Protein AF-A0A1A8L8R8-F1 (afdb_monomer)

Solvent-accessible surface area (backbone atoms only — not comparable to full-atom values): 5164 Å² total; per-residue (Å²): 112,73,64,63,54,50,53,50,53,53,49,51,52,51,52,56,53,53,71,39,37,62,49,71,68,58,50,50,52,50,48,53,52,50,52,54,53,38,54,52,47,49,51,55,57,71,66,51,68,94,77,66,82,51,69,69,53,46,52,51,52,51,52,42,53,54,53,41,53,50,42,52,52,52,48,50,49,61,70,70,46,91,76,49,71,58,80,84,130

Mean predicted aligned error: 7.35 Å

Secondary structure (DSSP, 8-state):
-HHHHHHHHHHHHHHHHHHTBPPHHHHHHHHHHHHHHHHHHHHHHHTS-S---SHHHHHHHHHHHHHHHHHHHHHHHHHH-S--BPPP-

Organism: NCBI:txid704102

InterPro domains:
  IPR027012 Enkurin domain [PF13864] (3-80)
  IPR027012 Enkurin domain [PS51665] (1-86)
  IPR052102 Enkurin domain-containing protein [PTHR21490] (2-86)

Radius of gyration: 21.69 Å; Cα contacts (8 Å, |Δi|>4): 37; chains: 1; bounding box: 39×25×69 Å

Nearest PDB structures (foldseek):
  9cpc-assembly1_2K  TM=8.016E-01  e=3.291E-06  Sus scrofa
  8j07-assembly1_3Q  TM=8.115E-01  e=1.098E-05  Homo sapiens
  8j07-assembly1_3O  TM=7.857E-01  e=7.857E-06  Homo sapiens
  8iyj-assembly1_k  TM=7.693E-01  e=2.145E-05  Mus musculus
  8snb-assembly1_2B  TM=8.069E-01  e=7.157E-05  Strongylocentrotus purpuratus

pLDDT: mean 89.01, std 9.95, range [58.97, 98.38]

Foldseek 3Di:
DVVVVVVVVVVVVVVVQVVQWQDPVNLVVVLVVLVVVLVVLVVVLVPQDPDQPDPVSVVSNVVSVVSNVVSVVVNCVSVVDPTDGDDDD

Sequence (89 aa):
KTQEEYERFIAEQKEQEAKKRLSEEERQSILKGLKKRWDHFHREYQCLPLIIDTFSKKAYKKRLEEAMSQLEKDISYFETYAIIYKPKD

Structure (mmCIF, N/CA/C/O backbone):
data_AF-A0A1A8L8R8-F1
#
_entry.id   AF-A0A1A8L8R8-F1
#
loop_
_atom_site.group_PDB
_atom_site.id
_atom_site.type_symbol
_atom_site.label_atom_id
_atom_site.label_alt_id
_atom_site.label_comp_id
_atom_site.label_asym_id
_atom_site.label_entity_id
_atom_site.label_seq_id
_atom_site.pdbx_PDB_ins_code
_atom_site.Cartn_x
_atom_site.Cartn_y
_atom_site.Cartn_z
_atom_site.occupancy
_atom_site.B_iso_or_equiv
_atom_site.auth_seq_id
_atom_site.auth_comp_id
_atom_site.auth_asym_id
_atom_site.auth_atom_id
_atom_site.pdbx_PDB_model_num
ATOM 1 N N . LYS A 1 1 ? -20.181 9.651 45.982 1.00 59.66 1 LYS A N 1
ATOM 2 C CA . LYS A 1 1 ? -19.605 10.829 45.289 1.00 59.66 1 LYS A CA 1
ATOM 3 C C . LYS A 1 1 ? -18.203 10.564 44.742 1.00 59.66 1 LYS A C 1
ATOM 5 O O . LYS A 1 1 ? -18.013 10.766 43.558 1.00 59.66 1 LYS A O 1
ATOM 10 N N . THR A 1 2 ? -17.260 10.028 45.522 1.00 68.69 2 THR A N 1
ATOM 11 C CA . THR A 1 2 ? -15.877 9.748 45.069 1.00 68.69 2 THR A CA 1
ATOM 12 C C . THR A 1 2 ? -15.750 8.652 44.001 1.00 68.69 2 THR A C 1
ATOM 14 O O . THR A 1 2 ? -14.942 8.794 43.091 1.00 68.69 2 THR A O 1
ATOM 17 N N . GLN A 1 3 ? -16.566 7.594 44.063 1.00 73.25 3 GLN A N 1
ATOM 18 C CA . GLN A 1 3 ? -16.538 6.505 43.073 1.00 73.25 3 GLN A CA 1
ATOM 19 C C . GLN A 1 3 ? -17.069 6.952 41.697 1.00 73.25 3 GLN A C 1
ATOM 21 O O . GLN A 1 3 ? -16.421 6.739 40.681 1.00 73.25 3 GLN A O 1
ATOM 26 N N . GLU A 1 4 ? -18.214 7.641 41.671 1.00 83.19 4 GLU A N 1
ATOM 27 C CA . GLU A 1 4 ? -18.859 8.112 40.432 1.00 83.19 4 GLU A CA 1
ATOM 28 C C . GLU A 1 4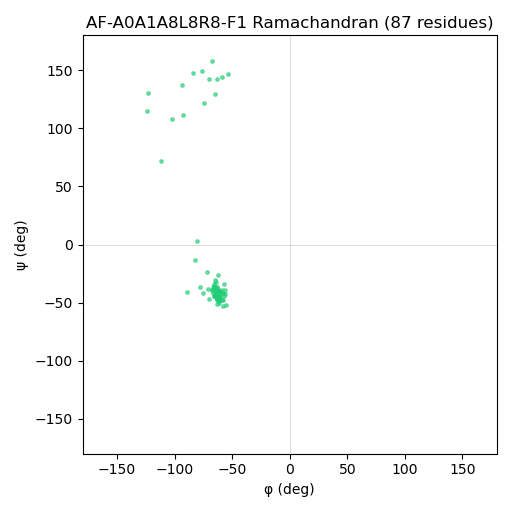 ? -18.028 9.175 39.700 1.00 83.19 4 GLU A C 1
ATOM 30 O O . GLU A 1 4 ? -18.004 9.225 38.474 1.00 83.19 4 GLU A O 1
ATOM 35 N N . GLU A 1 5 ? -17.341 10.052 40.437 1.00 81.50 5 GLU A N 1
ATOM 36 C CA . GLU A 1 5 ? -16.424 11.037 39.852 1.00 81.50 5 GLU A CA 1
ATOM 37 C C . GLU A 1 5 ? -15.199 10.368 39.226 1.00 81.50 5 GLU A C 1
ATOM 39 O O . GLU A 1 5 ? -14.792 10.745 38.127 1.00 81.50 5 GLU A O 1
ATOM 44 N N . TYR A 1 6 ? -14.666 9.331 39.874 1.00 80.62 6 TYR A N 1
ATOM 45 C CA . TYR A 1 6 ? -13.564 8.539 39.339 1.00 80.62 6 TYR A CA 1
ATOM 46 C C . TYR A 1 6 ? -13.975 7.761 38.080 1.00 80.62 6 TYR A C 1
ATOM 48 O O . TYR A 1 6 ? -13.268 7.786 37.074 1.00 80.62 6 TYR A O 1
ATOM 56 N N . GLU A 1 7 ? -15.150 7.129 38.090 1.00 85.56 7 GLU A N 1
ATOM 57 C CA . GLU A 1 7 ? -15.695 6.422 36.925 1.00 85.56 7 GLU A CA 1
ATOM 58 C C . GLU A 1 7 ? -15.929 7.363 35.736 1.00 85.56 7 GLU A C 1
ATOM 60 O O . GLU A 1 7 ? -15.565 7.019 34.608 1.00 85.56 7 GLU A O 1
ATOM 65 N N . ARG A 1 8 ? -16.448 8.576 35.979 1.00 86.31 8 ARG A N 1
ATOM 66 C CA . ARG A 1 8 ? -16.588 9.614 34.943 1.00 86.31 8 ARG A CA 1
ATOM 67 C C . ARG A 1 8 ? -15.246 10.034 34.353 1.00 86.31 8 ARG A C 1
ATOM 69 O O . ARG A 1 8 ? -15.124 10.098 33.134 1.00 86.31 8 ARG A O 1
ATOM 76 N N . PHE A 1 9 ? -14.234 10.258 35.191 1.00 82.50 9 PHE A N 1
ATOM 77 C CA . PHE A 1 9 ? -12.894 10.626 34.730 1.00 82.50 9 PHE A CA 1
ATOM 78 C C . PHE A 1 9 ? -12.270 9.537 33.842 1.00 82.50 9 PHE A C 1
ATOM 80 O O . PHE A 1 9 ? -11.732 9.828 32.774 1.00 82.50 9 PHE A O 1
ATOM 87 N N . ILE A 1 10 ? -12.387 8.265 34.238 1.00 84.88 10 ILE A N 1
ATOM 88 C CA . ILE A 1 10 ? -11.896 7.135 33.436 1.00 84.88 10 ILE A CA 1
ATOM 89 C C . ILE A 1 10 ? -12.668 7.006 32.114 1.00 84.88 10 ILE A C 1
ATOM 91 O O . ILE A 1 10 ? -12.063 6.705 31.082 1.00 84.88 10 ILE A O 1
ATOM 95 N N . ALA A 1 11 ? -13.984 7.234 32.121 1.00 82.75 11 ALA A N 1
ATOM 96 C CA . ALA A 1 11 ? -14.799 7.215 30.910 1.00 82.75 11 ALA A CA 1
ATOM 97 C C . ALA A 1 11 ? -14.394 8.327 29.927 1.00 82.75 11 ALA A C 1
ATOM 99 O O . ALA A 1 11 ? -14.182 8.041 28.749 1.00 82.75 11 ALA A O 1
ATOM 100 N N . GLU A 1 12 ? -14.190 9.556 30.410 1.00 80.00 12 GLU A N 1
ATOM 101 C CA . GLU A 1 12 ? -13.716 10.676 29.587 1.00 80.00 12 GLU A CA 1
ATOM 102 C C . GLU A 1 12 ? -12.332 10.405 28.988 1.00 80.00 12 GLU A C 1
ATOM 104 O O . GLU A 1 12 ? -12.123 10.646 27.799 1.00 80.00 12 GLU A O 1
ATOM 109 N N . GLN A 1 13 ? -11.387 9.860 29.763 1.00 77.31 13 GLN A N 1
ATOM 110 C CA . GLN A 1 13 ? -10.064 9.504 29.234 1.00 77.31 13 GLN A CA 1
ATOM 111 C C . GLN A 1 13 ? -10.158 8.431 28.143 1.00 77.31 13 GLN A C 1
ATOM 113 O O . GLN A 1 13 ? -9.543 8.578 27.086 1.00 77.31 13 GLN A O 1
ATOM 118 N N . LYS A 1 14 ? -10.981 7.393 28.346 1.00 74.25 14 LYS A N 1
ATOM 119 C CA . LYS A 1 14 ? -11.229 6.364 27.324 1.00 74.25 14 LYS A CA 1
ATOM 120 C C . LYS A 1 14 ? -11.853 6.946 26.060 1.00 74.25 14 LYS A C 1
ATOM 122 O O . LYS A 1 14 ? -11.474 6.549 24.961 1.00 74.25 14 LYS A O 1
ATOM 127 N N . GLU A 1 15 ? -12.780 7.890 26.192 1.00 73.62 15 GLU A N 1
ATOM 128 C CA . GLU A 1 15 ? -13.404 8.554 25.048 1.00 73.62 15 GLU A CA 1
ATOM 129 C C . GLU A 1 15 ? -12.393 9.422 24.281 1.00 73.62 15 GLU A C 1
ATOM 131 O O . GLU A 1 15 ? -12.343 9.392 23.050 1.00 73.62 15 GLU A O 1
ATOM 136 N N . GLN A 1 16 ? -11.530 10.149 24.995 1.00 72.06 16 GLN A N 1
ATOM 137 C CA . GLN A 1 16 ? -10.446 10.936 24.400 1.00 72.06 16 GLN A CA 1
ATOM 138 C C . GLN A 1 16 ? -9.406 10.053 23.698 1.00 72.06 16 GLN A C 1
ATOM 140 O O . GLN A 1 16 ? -8.901 10.411 22.635 1.00 72.06 16 GLN A O 1
ATOM 145 N N . GLU A 1 17 ? -9.083 8.887 24.258 1.00 68.56 17 GLU A N 1
ATOM 146 C CA . GLU A 1 17 ? -8.224 7.898 23.605 1.00 68.56 17 GLU A CA 1
ATOM 147 C C . GLU A 1 17 ? -8.884 7.280 22.371 1.00 68.56 17 GLU A C 1
ATOM 149 O O . GLU A 1 17 ? -8.214 7.102 21.355 1.00 68.56 17 GLU A O 1
ATOM 154 N N . ALA A 1 18 ? -10.188 6.998 22.423 1.00 67.38 18 ALA A N 1
ATOM 155 C CA . ALA A 1 18 ? -10.940 6.489 21.282 1.00 67.38 18 ALA A CA 1
ATOM 156 C C . ALA A 1 18 ? -10.966 7.499 20.125 1.00 67.38 18 ALA A C 1
ATOM 158 O O . ALA A 1 18 ? -10.743 7.113 18.982 1.00 67.38 18 ALA A O 1
ATOM 159 N N . LYS A 1 19 ? -11.125 8.798 20.417 1.00 71.75 19 LYS A N 1
ATOM 160 C CA . LYS A 1 19 ? -11.065 9.880 19.413 1.00 71.75 19 LYS A CA 1
ATOM 161 C C . LYS A 1 19 ? -9.701 9.999 18.722 1.00 71.75 19 LYS A C 1
ATOM 163 O O . LYS A 1 19 ? -9.632 10.469 17.590 1.00 71.75 19 LYS A O 1
ATOM 168 N N . LYS A 1 20 ? -8.618 9.572 19.381 1.00 75.00 20 LYS A N 1
ATOM 169 C CA . LYS A 1 20 ? -7.257 9.561 18.811 1.00 75.00 20 LYS A CA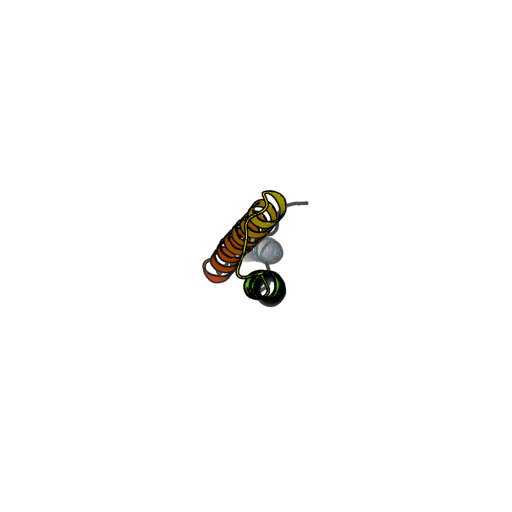 1
ATOM 170 C C . LYS A 1 20 ? -6.977 8.335 17.941 1.00 75.00 20 LYS A C 1
ATOM 172 O O . LYS A 1 20 ? -5.959 8.313 17.249 1.00 75.00 20 LYS A O 1
ATOM 177 N N . ARG A 1 21 ? -7.825 7.304 17.987 1.00 83.69 21 ARG A N 1
ATOM 178 C CA . ARG A 1 21 ? -7.685 6.103 17.156 1.00 83.69 21 ARG A CA 1
ATOM 179 C C . ARG A 1 21 ? -8.300 6.349 15.783 1.00 83.69 21 ARG A C 1
ATOM 181 O O . ARG A 1 21 ? -9.263 7.096 15.635 1.00 83.69 21 ARG A O 1
ATOM 188 N N . LEU A 1 22 ? -7.719 5.723 14.772 1.00 84.19 22 LEU A N 1
ATOM 189 C CA . LEU A 1 22 ? -8.312 5.631 13.448 1.00 84.19 22 LEU A CA 1
ATOM 190 C C . LEU A 1 22 ? -9.597 4.798 13.541 1.00 84.19 22 LEU A C 1
ATOM 192 O O . LEU A 1 22 ? -9.565 3.707 14.116 1.00 84.19 22 LEU A O 1
ATOM 196 N N . SER A 1 23 ? -10.711 5.306 13.008 1.00 86.81 23 SER A N 1
ATOM 197 C CA . SER A 1 23 ? -11.936 4.506 12.925 1.00 86.81 23 SER A CA 1
ATOM 198 C C . SER A 1 23 ? -11.748 3.359 11.928 1.00 86.81 23 SER A C 1
ATOM 200 O O . SER A 1 23 ? -10.892 3.421 11.037 1.00 86.81 23 SER A O 1
ATOM 202 N N . GLU A 1 24 ? -12.548 2.301 12.054 1.00 86.56 24 GLU A N 1
ATOM 203 C CA . GLU A 1 24 ? -12.472 1.182 11.112 1.00 86.56 24 GLU A CA 1
ATOM 204 C C . GLU A 1 24 ? -12.866 1.632 9.695 1.00 86.56 24 GLU A C 1
ATOM 206 O O . GLU A 1 24 ? -12.231 1.243 8.721 1.00 86.56 24 GLU A O 1
ATOM 211 N N . GLU A 1 25 ? -13.840 2.532 9.558 1.00 89.31 25 GLU A N 1
ATOM 212 C CA . GLU A 1 25 ? -14.243 3.105 8.270 1.00 89.31 25 GLU A CA 1
ATOM 213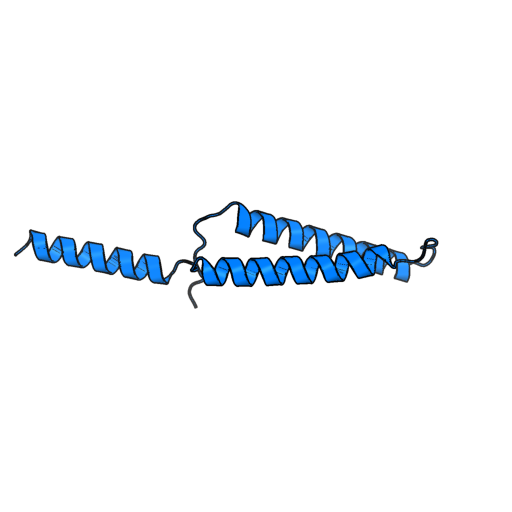 C C . GLU A 1 25 ? -13.108 3.909 7.622 1.00 89.31 25 GLU A C 1
ATOM 215 O O . GLU A 1 25 ? -12.852 3.777 6.422 1.00 89.31 25 GLU A O 1
ATOM 220 N N . GLU A 1 26 ? -12.396 4.722 8.409 1.00 88.81 26 GLU A N 1
ATOM 221 C CA . GLU A 1 26 ? -11.231 5.472 7.935 1.00 88.81 26 GLU A 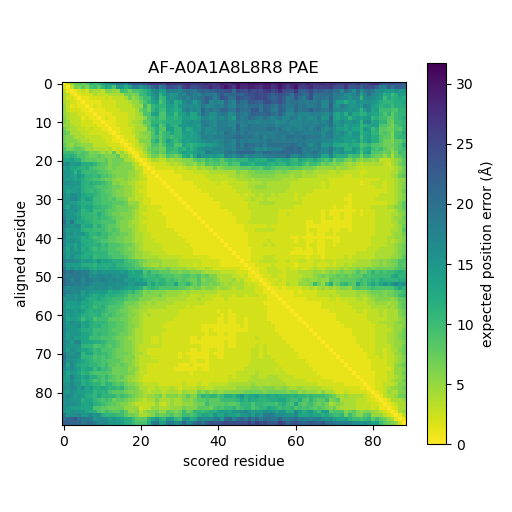CA 1
ATOM 222 C C . GLU A 1 26 ? -10.109 4.525 7.501 1.00 88.81 26 GLU A C 1
ATOM 224 O O . GLU A 1 26 ? -9.534 4.697 6.423 1.00 88.81 26 GLU A O 1
ATOM 229 N N . ARG A 1 27 ? -9.841 3.483 8.295 1.00 90.62 27 ARG A N 1
ATOM 230 C CA . ARG A 1 27 ? -8.866 2.435 7.974 1.00 90.62 27 ARG A CA 1
ATOM 231 C C . ARG A 1 27 ? -9.212 1.722 6.670 1.00 90.62 27 ARG A C 1
ATOM 233 O O . ARG A 1 27 ? -8.345 1.585 5.808 1.00 90.62 27 ARG A O 1
ATOM 240 N N . GLN A 1 28 ? -10.467 1.316 6.488 1.00 92.19 28 GLN A N 1
ATOM 241 C CA . GLN A 1 28 ? -10.930 0.667 5.259 1.00 92.19 28 GLN A CA 1
ATOM 242 C C . GLN A 1 28 ? -10.845 1.601 4.049 1.00 92.19 28 GLN A C 1
ATOM 244 O O . GLN A 1 28 ? -10.444 1.178 2.962 1.00 92.19 28 GLN A O 1
ATOM 249 N N . SER A 1 29 ? -11.162 2.886 4.228 1.00 94.12 29 SER A N 1
ATOM 250 C CA . SER A 1 29 ? -11.009 3.899 3.181 1.00 94.12 29 SER A CA 1
ATOM 251 C C . SER A 1 29 ? -9.544 4.052 2.752 1.00 94.12 29 SER A C 1
ATOM 253 O O . SER A 1 29 ? -9.239 4.010 1.555 1.00 94.12 29 SER A O 1
ATOM 255 N N . ILE A 1 30 ? -8.622 4.132 3.720 1.00 93.25 30 ILE A N 1
ATOM 256 C CA . ILE A 1 30 ? -7.175 4.198 3.470 1.00 93.25 30 ILE A CA 1
ATOM 257 C C . ILE A 1 30 ? -6.696 2.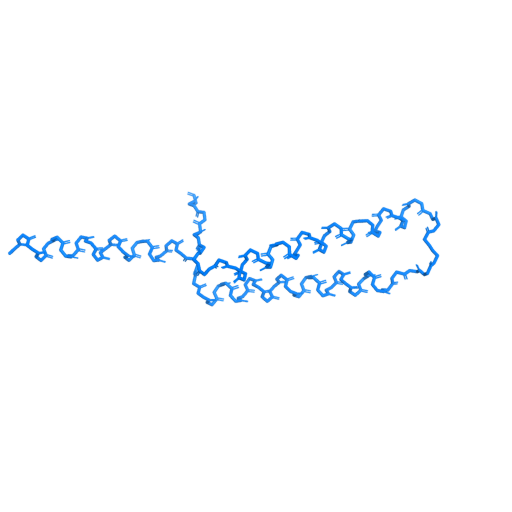934 2.750 1.00 93.25 30 ILE A C 1
ATOM 259 O O . ILE A 1 30 ? -6.071 3.040 1.695 1.00 93.25 30 ILE A O 1
ATOM 263 N N . LEU A 1 31 ? -7.042 1.743 3.248 1.00 95.56 31 LEU A N 1
ATOM 264 C CA . LEU A 1 31 ? -6.672 0.464 2.631 1.00 95.56 31 LEU A CA 1
ATOM 265 C C . LEU A 1 31 ? -7.159 0.358 1.184 1.00 95.56 31 LEU A C 1
ATOM 267 O O . LEU A 1 31 ? -6.399 -0.039 0.299 1.00 95.56 31 LEU A O 1
ATOM 271 N N . LYS A 1 32 ? -8.407 0.755 0.915 1.00 97.19 32 LYS A N 1
ATOM 272 C CA . LYS A 1 32 ? -8.962 0.785 -0.443 1.00 97.19 32 LYS A CA 1
ATOM 273 C C . LYS A 1 32 ? -8.173 1.730 -1.352 1.00 97.19 32 LYS A C 1
ATOM 275 O O . LYS A 1 32 ? -7.913 1.392 -2.507 1.00 97.19 32 LYS A O 1
ATOM 280 N N . GLY A 1 33 ? -7.779 2.897 -0.841 1.00 97.44 33 GLY A N 1
ATOM 281 C CA . GLY A 1 33 ? -6.934 3.851 -1.559 1.00 97.44 33 GLY A CA 1
ATOM 282 C C . GLY A 1 33 ? -5.543 3.295 -1.873 1.00 97.44 33 GLY A C 1
ATOM 283 O O . GLY A 1 33 ? -5.096 3.381 -3.019 1.00 97.44 33 GLY A O 1
ATOM 284 N N . LEU A 1 34 ? -4.888 2.677 -0.886 1.00 97.31 34 LEU A N 1
ATOM 285 C CA . LEU A 1 34 ? -3.569 2.057 -1.043 1.00 97.31 34 LEU A CA 1
ATOM 286 C C . LEU A 1 34 ? -3.599 0.929 -2.081 1.00 97.31 34 LEU A C 1
ATOM 288 O O . LEU A 1 34 ? -2.796 0.943 -3.013 1.00 97.31 34 LEU A O 1
ATOM 292 N N . LYS A 1 35 ? -4.575 0.016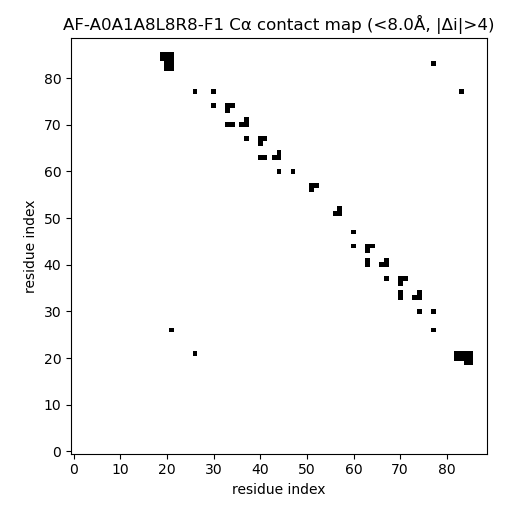 -1.987 1.00 97.50 35 LYS A N 1
ATOM 293 C CA . LYS A 1 35 ? -4.755 -1.091 -2.944 1.00 97.50 35 LYS A CA 1
ATOM 294 C C . LYS A 1 35 ? -5.010 -0.581 -4.361 1.00 97.50 35 LYS A C 1
ATOM 296 O O . LYS A 1 35 ? -4.344 -1.014 -5.293 1.00 97.50 35 LYS A O 1
ATOM 301 N N . LYS A 1 36 ? -5.873 0.429 -4.523 1.00 98.38 36 LYS A N 1
ATOM 302 C CA . LYS A 1 36 ? -6.118 1.063 -5.831 1.00 98.38 36 LYS A CA 1
ATOM 303 C C . LYS A 1 36 ? -4.841 1.660 -6.435 1.00 98.38 36 LYS A C 1
ATOM 305 O O . LYS A 1 36 ? -4.641 1.594 -7.647 1.00 98.38 36 LYS A O 1
ATOM 310 N N . ARG A 1 37 ? -3.988 2.275 -5.610 1.00 97.75 37 ARG A N 1
ATOM 311 C CA . ARG A 1 37 ? -2.715 2.848 -6.067 1.00 97.75 37 ARG A CA 1
ATOM 312 C C . ARG A 1 37 ? -1.708 1.761 -6.439 1.00 97.75 37 ARG A C 1
ATOM 314 O O . ARG A 1 37 ? -1.013 1.916 -7.440 1.00 97.75 37 ARG A O 1
ATOM 321 N N . TRP A 1 38 ? -1.666 0.669 -5.678 1.00 98.38 38 TRP A N 1
ATOM 322 C CA . TRP A 1 38 ? -0.847 -0.496 -6.002 1.00 98.38 38 TRP A CA 1
ATOM 323 C C . TRP A 1 38 ? -1.287 -1.110 -7.336 1.00 98.38 38 TRP A C 1
ATOM 325 O O . TRP A 1 38 ? -0.454 -1.254 -8.224 1.00 98.38 38 TRP A O 1
ATOM 335 N N . ASP A 1 39 ? -2.591 -1.331 -7.541 1.00 98.12 39 ASP A N 1
ATOM 336 C CA . ASP A 1 39 ? -3.144 -1.866 -8.796 1.00 98.12 39 ASP A CA 1
ATOM 337 C C . ASP A 1 39 ? -2.762 -1.010 -10.009 1.00 98.12 39 ASP A C 1
ATOM 339 O O . ASP A 1 39 ? -2.475 -1.527 -11.088 1.00 98.12 39 ASP A O 1
ATOM 343 N N . HIS A 1 40 ? -2.763 0.313 -9.846 1.00 98.00 40 HIS A N 1
ATOM 344 C CA . HIS A 1 40 ? -2.358 1.234 -10.899 1.00 98.00 40 HIS A CA 1
ATOM 345 C C . HIS A 1 40 ? -0.883 1.049 -11.283 1.00 98.00 40 HIS A C 1
ATOM 347 O O . HIS A 1 40 ? -0.593 0.838 -12.460 1.00 98.00 40 HIS A O 1
ATOM 353 N N . PHE A 1 41 ? 0.037 1.055 -10.312 1.00 97.81 41 PHE A N 1
ATOM 354 C CA . PHE A 1 41 ? 1.460 0.828 -10.592 1.00 97.81 41 PHE A CA 1
ATOM 355 C C . PHE A 1 41 ? 1.744 -0.586 -11.088 1.00 97.81 41 PHE A C 1
ATOM 357 O O . PHE A 1 41 ? 2.593 -0.764 -11.958 1.00 97.81 41 PHE A O 1
ATOM 364 N N . HIS A 1 42 ? 1.005 -1.580 -10.599 1.00 97.81 42 HIS A N 1
ATOM 365 C CA . HIS A 1 42 ? 1.125 -2.951 -11.065 1.00 97.81 42 HIS A CA 1
ATOM 366 C C . HIS A 1 42 ? 0.730 -3.078 -12.538 1.00 97.81 42 HIS A C 1
ATOM 368 O O . HIS A 1 42 ? 1.447 -3.707 -13.311 1.00 97.81 42 HIS A O 1
ATOM 374 N N . ARG A 1 43 ? -0.352 -2.416 -12.967 1.00 98.12 43 ARG A N 1
ATOM 375 C CA . ARG A 1 43 ? -0.729 -2.347 -14.388 1.00 98.12 43 ARG A CA 1
ATOM 376 C C . ARG A 1 43 ? 0.331 -1.640 -15.228 1.00 98.12 43 ARG A C 1
ATOM 378 O O . ARG A 1 43 ? 0.678 -2.144 -16.289 1.00 98.12 43 ARG A O 1
ATOM 385 N N . GLU A 1 44 ? 0.875 -0.511 -14.765 1.00 97.25 44 GLU A N 1
ATOM 386 C CA . GLU A 1 44 ? 1.984 0.158 -15.469 1.00 97.25 44 GLU A CA 1
ATOM 387 C C . GLU A 1 44 ? 3.201 -0.763 -15.609 1.00 97.25 44 GLU A C 1
ATOM 389 O O . GLU A 1 44 ? 3.800 -0.840 -16.680 1.00 97.25 44 GLU A O 1
ATOM 394 N N . TYR A 1 45 ? 3.528 -1.504 -14.548 1.00 96.94 45 TYR A N 1
ATOM 395 C CA . TYR A 1 45 ? 4.619 -2.469 -14.538 1.00 96.94 45 TYR A CA 1
ATOM 396 C C . TYR A 1 45 ? 4.372 -3.633 -15.510 1.00 96.94 45 TYR A C 1
ATOM 398 O O . TYR A 1 45 ? 5.270 -4.011 -16.259 1.00 96.94 45 TYR A O 1
ATOM 406 N N . GLN A 1 46 ? 3.153 -4.180 -15.548 1.00 96.75 46 GLN A N 1
ATOM 407 C CA . GLN A 1 46 ? 2.765 -5.240 -16.487 1.00 96.75 46 GLN A CA 1
ATOM 408 C C . GLN A 1 46 ? 2.812 -4.780 -17.949 1.00 96.75 46 GLN A C 1
ATOM 410 O O . GLN A 1 46 ? 3.121 -5.574 -18.834 1.00 96.75 46 GLN A O 1
ATOM 415 N N . CYS A 1 47 ? 2.536 -3.501 -18.202 1.00 95.88 47 CYS A N 1
ATOM 416 C CA . CYS A 1 47 ? 2.610 -2.893 -19.528 1.00 95.88 47 CYS A CA 1
ATOM 417 C C . CYS A 1 47 ? 4.040 -2.513 -19.952 1.00 95.88 47 CYS A C 1
ATOM 419 O O . CYS A 1 47 ? 4.216 -1.922 -21.022 1.00 95.88 47 CYS A O 1
ATOM 421 N N . LEU A 1 48 ? 5.068 -2.807 -19.143 1.00 95.31 48 LEU A N 1
ATOM 422 C CA . LEU A 1 48 ? 6.445 -2.504 -19.517 1.00 95.31 48 LEU A CA 1
ATOM 423 C C . LEU A 1 48 ? 6.866 -3.284 -20.775 1.00 95.31 48 LEU A C 1
ATOM 425 O O . LEU A 1 48 ? 6.520 -4.457 -20.930 1.00 95.31 48 LEU A O 1
ATOM 429 N N . PRO A 1 49 ? 7.664 -2.669 -21.667 1.00 93.88 49 PRO A N 1
ATOM 430 C CA . PRO A 1 49 ? 8.205 -3.368 -22.824 1.00 93.88 49 PRO A CA 1
ATOM 431 C C . PRO A 1 49 ? 9.052 -4.573 -22.408 1.00 93.88 49 PRO A C 1
ATOM 433 O O . PRO A 1 49 ? 9.829 -4.488 -21.458 1.00 93.88 49 PRO A O 1
ATOM 436 N N . LEU A 1 50 ? 8.995 -5.651 -23.196 1.00 91.00 50 LEU A N 1
ATOM 437 C CA . LEU A 1 50 ? 9.841 -6.836 -23.000 1.00 91.00 50 LEU A CA 1
ATOM 438 C C . LEU A 1 50 ? 11.342 -6.491 -23.025 1.00 91.00 50 LEU A C 1
ATOM 440 O O . LEU A 1 50 ? 12.137 -7.092 -22.306 1.00 91.00 50 LEU A O 1
ATOM 444 N N . ILE A 1 51 ? 11.730 -5.504 -23.841 1.00 92.25 51 ILE A N 1
ATOM 445 C CA . ILE A 1 51 ? 13.117 -5.050 -23.978 1.00 92.25 51 ILE A CA 1
ATOM 446 C C . ILE A 1 51 ? 13.321 -3.744 -23.198 1.00 92.25 51 ILE A C 1
ATOM 448 O O . ILE A 1 51 ? 12.883 -2.661 -23.605 1.00 92.25 51 ILE A O 1
ATOM 452 N N . ILE A 1 52 ? 14.048 -3.857 -22.084 1.00 90.25 52 ILE A N 1
ATOM 453 C CA . ILE A 1 52 ? 14.425 -2.760 -21.181 1.00 90.25 52 ILE A CA 1
ATOM 454 C C . ILE A 1 52 ? 15.944 -2.548 -21.271 1.00 90.25 52 ILE A C 1
ATOM 456 O O . ILE A 1 52 ? 16.724 -2.899 -20.387 1.00 90.25 52 ILE A O 1
ATOM 460 N N . ASP A 1 53 ? 16.36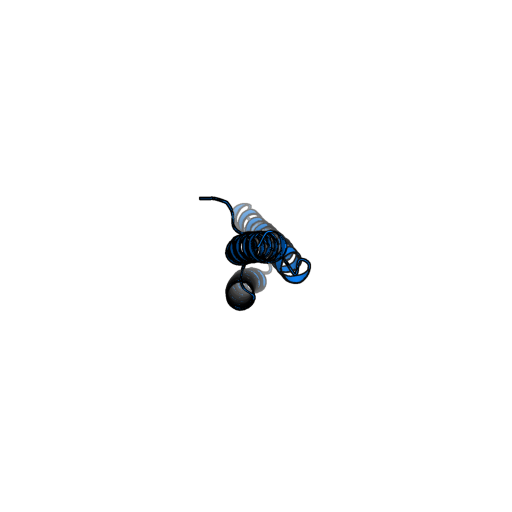6 -1.994 -22.398 1.00 91.94 53 ASP A N 1
ATOM 461 C CA . ASP A 1 53 ? 17.760 -1.789 -22.795 1.00 91.94 53 ASP A CA 1
ATOM 462 C C . ASP A 1 53 ? 18.332 -0.445 -22.320 1.00 91.94 53 ASP A C 1
ATOM 464 O O . ASP A 1 53 ? 19.458 -0.380 -21.823 1.00 91.94 53 ASP A O 1
ATOM 468 N N . THR A 1 54 ? 17.535 0.621 -22.410 1.00 95.38 54 THR A N 1
ATOM 469 C CA . THR A 1 54 ? 17.958 1.976 -22.021 1.00 95.38 54 THR A CA 1
ATOM 470 C C . THR A 1 54 ? 17.980 2.183 -20.503 1.00 95.38 54 THR A C 1
ATOM 472 O O . THR A 1 54 ? 17.152 1.637 -19.767 1.00 95.38 54 THR A O 1
ATOM 475 N N . PHE A 1 55 ? 18.880 3.052 -20.032 1.00 94.94 55 PHE A N 1
ATOM 476 C CA . PHE A 1 55 ? 18.952 3.456 -18.623 1.00 94.94 55 PHE A CA 1
ATOM 477 C C . PHE A 1 55 ? 17.630 4.032 -18.104 1.00 94.94 55 PHE A C 1
ATOM 479 O O . PHE A 1 55 ? 17.188 3.647 -17.025 1.00 94.94 55 PHE A O 1
ATOM 486 N N . SER A 1 56 ? 16.959 4.883 -18.884 1.00 93.06 56 SER A N 1
ATOM 487 C CA . SER A 1 56 ? 15.689 5.500 -18.484 1.00 93.06 56 SER A CA 1
ATOM 488 C C . SER A 1 56 ? 14.585 4.463 -18.261 1.00 93.06 56 SER A C 1
ATOM 490 O O . SER A 1 56 ? 13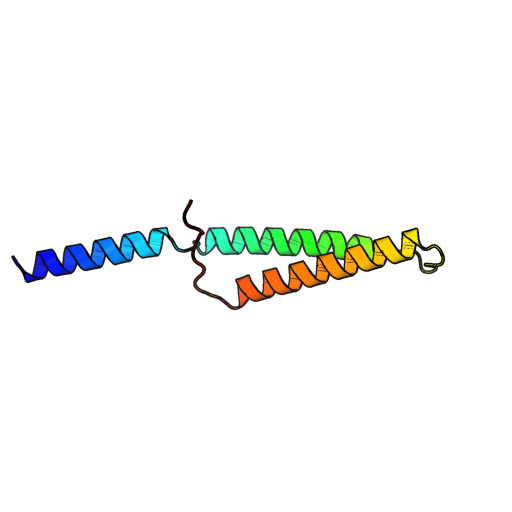.875 4.532 -17.259 1.00 93.06 56 SER A O 1
ATOM 492 N N . LYS A 1 57 ? 14.477 3.449 -19.135 1.00 93.69 57 LYS A N 1
ATOM 493 C CA . LYS A 1 57 ? 13.511 2.350 -18.955 1.00 93.69 57 LYS A CA 1
ATOM 494 C C . LYS A 1 57 ? 13.827 1.521 -17.704 1.00 93.69 57 LYS A C 1
ATOM 496 O O . LYS A 1 57 ? 12.914 1.180 -16.956 1.00 93.69 57 LYS A O 1
ATOM 501 N N . LYS A 1 58 ? 15.110 1.232 -17.441 1.00 96.56 58 LYS A N 1
ATOM 502 C CA . LYS A 1 58 ? 15.544 0.511 -16.227 1.00 96.56 58 LYS A CA 1
ATOM 503 C C . LYS A 1 58 ? 15.227 1.301 -14.955 1.00 96.56 58 LYS A C 1
ATOM 505 O O . LYS A 1 58 ? 14.707 0.733 -14.000 1.00 96.56 58 LYS A O 1
ATOM 510 N N . ALA A 1 59 ? 15.495 2.606 -14.958 1.00 96.88 59 ALA A N 1
ATOM 511 C CA . ALA A 1 59 ? 15.192 3.491 -13.838 1.00 96.88 59 ALA A CA 1
ATOM 512 C C . ALA A 1 59 ? 13.681 3.581 -13.574 1.00 96.88 59 ALA A C 1
ATOM 514 O O . ALA A 1 59 ? 13.253 3.498 -12.426 1.00 96.88 59 ALA A O 1
ATOM 515 N N . TYR A 1 60 ? 12.865 3.684 -14.627 1.00 96.69 60 TYR A N 1
ATOM 516 C CA . TYR A 1 60 ? 11.409 3.695 -14.493 1.00 96.69 60 TYR A CA 1
ATOM 517 C C . TYR A 1 60 ? 10.866 2.376 -13.924 1.00 96.69 60 TYR A C 1
ATOM 519 O O . TYR A 1 60 ? 10.074 2.417 -12.984 1.00 96.69 60 TYR A O 1
ATOM 527 N N . LYS A 1 61 ? 11.350 1.218 -14.406 1.00 96.88 61 LYS A N 1
ATOM 528 C CA . LYS A 1 61 ? 11.015 -0.099 -13.831 1.00 96.88 61 LYS A CA 1
ATOM 529 C C . LYS A 1 61 ? 11.329 -0.150 -12.336 1.00 96.88 61 LYS A C 1
ATOM 531 O O . LYS A 1 61 ? 10.450 -0.466 -11.542 1.00 96.88 61 LYS A O 1
ATOM 536 N N . LYS A 1 62 ? 12.555 0.224 -11.959 1.00 97.69 62 LYS A N 1
ATOM 537 C CA . LYS A 1 62 ? 13.001 0.232 -10.562 1.00 97.69 62 LYS A CA 1
ATOM 538 C C . LYS A 1 62 ? 12.115 1.127 -9.689 1.00 97.69 62 LYS A C 1
ATOM 540 O O . LYS A 1 62 ? 11.713 0.721 -8.607 1.00 97.69 62 LYS A O 1
ATOM 545 N N . ARG A 1 63 ? 11.736 2.308 -10.185 1.00 97.75 63 ARG A N 1
ATOM 546 C CA . ARG A 1 63 ? 10.819 3.216 -9.480 1.00 97.75 63 ARG A CA 1
ATOM 547 C C . ARG A 1 63 ? 9.443 2.583 -9.242 1.00 97.75 63 ARG A C 1
ATOM 549 O O . ARG A 1 63 ? 8.862 2.792 -8.182 1.00 97.75 63 ARG A O 1
ATOM 556 N N . LEU A 1 64 ? 8.910 1.838 -10.215 1.00 97.94 64 LEU A N 1
ATOM 557 C CA . LEU A 1 64 ? 7.641 1.117 -10.054 1.00 97.94 64 LEU A CA 1
ATOM 558 C C . LEU A 1 64 ? 7.761 0.007 -9.002 1.00 97.94 64 LEU A C 1
ATOM 560 O O . LEU A 1 64 ? 6.888 -0.105 -8.148 1.00 97.94 64 LEU A O 1
ATOM 564 N N . GLU A 1 65 ? 8.846 -0.769 -9.027 1.00 97.81 65 GLU A N 1
ATOM 565 C CA . GLU A 1 65 ? 9.125 -1.822 -8.038 1.00 97.81 65 GLU A CA 1
ATOM 566 C C . GLU A 1 65 ? 9.232 -1.251 -6.616 1.00 97.81 65 GLU A C 1
ATOM 568 O O . GLU A 1 65 ? 8.596 -1.755 -5.692 1.00 97.81 65 GLU A O 1
ATOM 573 N N . GLU A 1 66 ? 9.979 -0.159 -6.442 1.00 98.31 66 GLU A N 1
ATOM 574 C CA . GLU A 1 66 ? 10.126 0.530 -5.155 1.00 98.31 66 GLU A CA 1
ATOM 575 C C . GLU A 1 66 ? 8.786 1.082 -4.651 1.00 98.31 66 GLU A C 1
ATOM 577 O O . GLU A 1 66 ? 8.446 0.913 -3.478 1.00 98.31 66 GLU A O 1
ATOM 582 N N . ALA A 1 67 ? 7.995 1.694 -5.539 1.00 97.75 67 ALA A N 1
ATOM 583 C CA . ALA A 1 67 ? 6.677 2.218 -5.195 1.00 97.75 67 ALA A CA 1
ATOM 584 C C . ALA A 1 67 ? 5.695 1.107 -4.787 1.00 97.75 67 ALA A C 1
ATOM 586 O O . ALA A 1 67 ? 4.983 1.264 -3.795 1.00 97.75 67 ALA A O 1
ATOM 587 N N . MET A 1 68 ? 5.663 -0.014 -5.517 1.00 98.19 68 MET A N 1
ATOM 588 C CA . MET A 1 68 ? 4.826 -1.168 -5.167 1.00 98.19 68 MET A CA 1
ATOM 589 C C . MET A 1 68 ? 5.255 -1.781 -3.831 1.00 98.19 68 MET A C 1
ATOM 591 O O . MET A 1 68 ? 4.403 -1.996 -2.973 1.00 98.19 68 MET A O 1
ATOM 595 N N . SER A 1 69 ? 6.560 -1.973 -3.610 1.00 98.12 69 SER A N 1
ATOM 596 C CA . SER A 1 69 ? 7.081 -2.540 -2.359 1.00 98.12 69 SER A CA 1
ATOM 597 C C . SER A 1 69 ? 6.764 -1.666 -1.145 1.00 98.12 69 SER A C 1
ATOM 599 O O . SER A 1 69 ? 6.426 -2.182 -0.079 1.00 98.12 69 SER A O 1
ATOM 601 N N . GLN A 1 70 ? 6.831 -0.338 -1.283 1.00 97.81 70 GLN A N 1
ATOM 602 C CA . GLN A 1 70 ? 6.409 0.558 -0.208 1.00 97.81 70 GLN A CA 1
ATOM 603 C C . GLN A 1 70 ? 4.909 0.421 0.082 1.00 97.81 70 GLN A C 1
ATOM 605 O O . GLN A 1 70 ? 4.527 0.285 1.241 1.00 97.81 70 GLN A O 1
ATOM 610 N N . LEU A 1 71 ? 4.065 0.385 -0.954 1.00 97.88 71 LEU A N 1
ATOM 611 C CA . LEU A 1 71 ? 2.620 0.220 -0.778 1.00 97.88 71 LEU A CA 1
ATOM 612 C C . LEU A 1 71 ? 2.259 -1.122 -0.135 1.00 97.88 71 LEU A C 1
ATOM 614 O O . LEU A 1 71 ? 1.350 -1.167 0.684 1.00 97.88 71 LEU A O 1
ATOM 618 N N . GLU A 1 72 ? 2.969 -2.201 -0.459 1.00 97.69 72 GLU A N 1
ATOM 619 C CA . GLU A 1 72 ? 2.784 -3.511 0.179 1.00 97.69 72 GLU A CA 1
ATOM 620 C C . GLU A 1 72 ? 3.094 -3.462 1.677 1.00 97.69 72 GLU A C 1
ATOM 622 O O . GLU A 1 72 ? 2.334 -4.003 2.481 1.00 97.69 72 GLU A O 1
ATOM 627 N N . LYS A 1 73 ? 4.172 -2.769 2.070 1.00 97.50 73 LYS A N 1
ATOM 628 C CA . LYS A 1 73 ? 4.511 -2.553 3.485 1.00 97.50 73 LYS A CA 1
ATOM 629 C C . LYS A 1 73 ? 3.440 -1.735 4.195 1.00 97.50 73 LYS A C 1
ATOM 631 O O . LYS A 1 73 ? 3.034 -2.105 5.294 1.00 97.50 73 LYS A O 1
ATOM 636 N N . ASP A 1 74 ? 2.964 -0.666 3.563 1.00 95.44 74 ASP A N 1
ATOM 637 C CA . ASP A 1 74 ? 1.919 0.186 4.128 1.00 95.44 74 ASP A CA 1
ATOM 638 C C . ASP A 1 74 ? 0.613 -0.610 4.293 1.00 95.44 74 ASP A C 1
ATOM 640 O O . ASP A 1 74 ? 0.032 -0.629 5.374 1.00 95.44 74 ASP A O 1
ATOM 644 N N . ILE A 1 75 ? 0.176 -1.345 3.264 1.00 95.75 75 ILE A N 1
ATOM 645 C CA . ILE A 1 75 ? -1.015 -2.209 3.328 1.00 95.75 75 ILE A CA 1
ATOM 646 C C . ILE A 1 75 ? -0.864 -3.247 4.443 1.00 95.75 75 ILE A C 1
ATOM 648 O O . ILE A 1 75 ? -1.765 -3.379 5.267 1.00 95.75 75 ILE A O 1
ATOM 652 N N . SER A 1 76 ? 0.280 -3.933 4.514 1.00 96.06 76 SER A N 1
ATOM 653 C CA . SER A 1 76 ? 0.550 -4.928 5.555 1.00 96.06 76 SER A CA 1
ATOM 654 C C . SER A 1 76 ? 0.505 -4.318 6.957 1.00 96.06 76 SER A C 1
ATOM 656 O O . SER A 1 76 ? -0.078 -4.918 7.861 1.00 96.06 76 SER A O 1
ATOM 658 N N . TYR A 1 77 ? 1.044 -3.109 7.141 1.00 93.75 77 TYR A N 1
ATOM 659 C CA . TYR A 1 77 ? 0.935 -2.365 8.395 1.00 93.75 77 TYR A CA 1
ATOM 660 C C . TYR A 1 77 ? -0.537 -2.134 8.762 1.00 93.75 77 TYR A C 1
ATOM 662 O O . TYR A 1 77 ? -0.985 -2.530 9.840 1.00 93.75 77 TYR A O 1
ATOM 670 N N . PHE A 1 78 ? -1.324 -1.572 7.844 1.00 90.62 78 PHE A N 1
ATOM 671 C CA . PHE A 1 78 ? -2.738 -1.307 8.098 1.00 90.62 78 PHE A CA 1
ATOM 672 C C . PHE A 1 78 ? -3.563 -2.582 8.303 1.00 90.62 78 PHE A C 1
ATOM 674 O O . PHE A 1 78 ? -4.523 -2.535 9.060 1.00 90.62 78 PHE A O 1
ATOM 681 N N . GLU A 1 79 ? -3.222 -3.716 7.690 1.00 90.81 79 GLU A N 1
ATOM 682 C CA . GLU A 1 79 ? -3.927 -4.992 7.888 1.00 90.81 79 GLU A CA 1
ATOM 683 C C . GLU A 1 79 ? -3.548 -5.679 9.209 1.00 90.81 79 GLU A C 1
ATOM 685 O O . GLU A 1 79 ? -4.422 -6.230 9.879 1.00 90.81 79 GLU A O 1
ATOM 690 N N . THR A 1 80 ? -2.281 -5.586 9.624 1.00 91.56 80 THR A N 1
ATOM 691 C CA . THR A 1 80 ? -1.763 -6.248 10.835 1.00 91.56 80 THR A CA 1
ATOM 692 C C . THR A 1 80 ? -2.201 -5.541 12.116 1.00 91.56 80 THR A C 1
ATOM 694 O O . THR A 1 80 ? -2.557 -6.190 13.100 1.00 91.56 80 THR A O 1
ATOM 697 N N . TYR A 1 81 ? -2.181 -4.206 12.129 1.00 87.88 81 TYR A N 1
ATOM 698 C CA . TYR A 1 81 ? -2.488 -3.434 13.331 1.00 87.88 81 TYR A CA 1
ATOM 699 C C . TYR A 1 81 ? -3.971 -3.052 13.379 1.00 87.88 81 TYR A C 1
ATOM 701 O O . TYR A 1 81 ? -4.444 -2.215 12.614 1.00 87.88 81 TYR A O 1
ATOM 709 N N . ALA A 1 82 ? -4.706 -3.644 14.325 1.00 77.94 82 ALA A N 1
ATOM 710 C CA . ALA A 1 82 ? -6.120 -3.334 14.563 1.00 77.94 82 ALA A CA 1
ATOM 711 C C . ALA A 1 82 ? -6.341 -1.955 15.214 1.00 77.94 82 ALA A C 1
ATOM 713 O O . ALA A 1 82 ? -7.420 -1.384 15.102 1.00 77.94 82 ALA A O 1
ATOM 714 N N . ILE A 1 83 ? -5.331 -1.420 15.910 1.00 81.94 83 ILE A N 1
ATOM 715 C CA . ILE A 1 83 ? -5.390 -0.109 16.564 1.00 81.94 83 ILE A CA 1
ATOM 716 C C . ILE A 1 83 ? -4.241 0.742 16.033 1.00 81.94 83 ILE A C 1
ATOM 718 O O . ILE A 1 83 ? -3.076 0.441 16.283 1.00 81.94 83 ILE A O 1
ATOM 722 N N . ILE A 1 84 ? -4.586 1.819 15.331 1.00 84.75 84 ILE A N 1
ATOM 723 C CA . ILE A 1 84 ? -3.642 2.804 14.795 1.00 84.75 84 ILE A CA 1
ATOM 724 C C . ILE A 1 84 ? -4.036 4.167 15.358 1.00 84.75 84 ILE A C 1
ATOM 726 O O . ILE A 1 84 ? -5.208 4.541 15.322 1.00 84.75 84 ILE A O 1
ATOM 730 N N . TYR A 1 85 ? -3.069 4.898 15.907 1.00 83.94 85 TYR A N 1
ATOM 731 C CA . TYR A 1 85 ? -3.290 6.235 16.453 1.00 83.94 85 TYR A CA 1
ATOM 732 C C . TYR A 1 85 ? -2.993 7.293 15.396 1.00 83.94 85 TYR A C 1
ATOM 734 O O . TYR A 1 85 ? -1.996 7.200 14.678 1.00 83.94 85 TYR A O 1
ATOM 742 N N . LYS A 1 86 ? -3.852 8.309 15.315 1.00 80.56 86 LYS A N 1
ATOM 743 C CA . LYS A 1 86 ? -3.605 9.482 14.478 1.00 80.56 86 LYS A CA 1
ATOM 744 C C . LYS A 1 86 ? -2.459 10.304 15.091 1.00 80.56 86 LYS A C 1
ATOM 746 O O . LYS A 1 86 ? -2.382 10.391 16.323 1.00 80.56 86 LYS A O 1
ATOM 751 N N . PRO A 1 87 ? -1.568 10.895 14.274 1.00 75.38 87 PRO A N 1
ATOM 752 C CA . PRO A 1 87 ? -0.597 11.867 14.761 1.00 75.38 87 PRO A CA 1
ATOM 753 C C . PRO A 1 87 ? -1.305 12.994 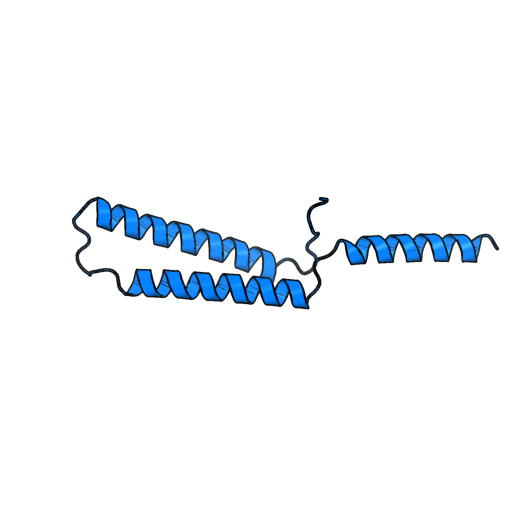15.519 1.00 75.38 87 PRO A C 1
ATOM 755 O O . PRO A 1 87 ? -2.436 13.350 15.195 1.00 75.38 87 PRO A O 1
ATOM 758 N N . LYS A 1 88 ? -0.644 13.537 16.541 1.00 68.75 88 LYS A N 1
ATOM 759 C CA . LYS A 1 88 ? -1.092 14.772 17.188 1.00 68.75 88 LYS A CA 1
ATOM 760 C C . LYS A 1 88 ? -0.756 15.918 16.231 1.00 68.75 88 LYS A C 1
ATOM 762 O O . LYS A 1 88 ? 0.414 16.024 15.865 1.00 68.75 88 LYS A O 1
ATOM 767 N N . ASP A 1 89 ? -1.767 16.681 15.819 1.00 58.97 89 ASP A N 1
ATOM 768 C CA . ASP A 1 89 ? -1.591 17.920 15.047 1.00 58.97 89 ASP A CA 1
ATOM 769 C C . ASP A 1 89 ? -0.640 18.903 15.754 1.00 58.97 89 ASP A C 1
ATOM 771 O O . ASP A 1 89 ? -0.658 18.949 17.013 1.00 58.97 89 ASP A O 1
#